Protein AF-A0A1B9JGA1-F1 (afdb_monomer)

Mean predicted aligned error: 5.51 Å

Radius of gyration: 13.42 Å; Cα contacts (8 Å, |Δi|>4): 77; chains: 1; bounding box: 29×20×42 Å

Secondary structure (DSSP, 8-state):
-HHHHHHHHHHHHHHHHHHHHHTT-HHHHHHHHHHHHHHHHHHHHHHHTTT-HHHHHHHHHHHHTTHHHHHHHHHHHT--

Structure (mmCIF, N/CA/C/O backbone):
data_AF-A0A1B9JGA1-F1
#
_entry.id   AF-A0A1B9JGA1-F1
#
loop_
_atom_site.group_PDB
_atom_site.id
_atom_site.type_symbol
_atom_site.label_atom_id
_atom_site.label_alt_id
_atom_site.label_comp_id
_atom_site.label_asym_id
_atom_site.label_entity_id
_atom_site.label_seq_id
_atom_site.pdbx_PDB_ins_code
_atom_site.Cartn_x
_atom_site.Cartn_y
_atom_site.Cartn_z
_atom_site.occupancy
_atom_site.B_iso_or_equiv
_atom_site.auth_seq_id
_atom_site.auth_comp_id
_atom_site.auth_asym_id
_atom_site.auth_atom_id
_atom_site.pdbx_PDB_model_num
ATOM 1 N N . MET A 1 1 ? -11.722 -5.072 11.708 1.00 61.66 1 MET A N 1
ATOM 2 C CA . MET A 1 1 ? -10.294 -4.671 11.733 1.00 61.66 1 MET A CA 1
ATOM 3 C C . MET A 1 1 ? -9.440 -5.521 10.799 1.00 61.66 1 MET A C 1
ATOM 5 O O . MET A 1 1 ? -8.670 -4.927 10.063 1.00 61.66 1 MET A O 1
ATOM 9 N N . GLY A 1 2 ? -9.613 -6.851 10.745 1.00 69.38 2 GLY A N 1
ATOM 10 C CA . GLY A 1 2 ? -8.835 -7.718 9.838 1.00 69.38 2 GLY A CA 1
ATOM 11 C C . GLY A 1 2 ? -8.836 -7.281 8.364 1.00 69.38 2 GLY A C 1
ATOM 12 O O . GLY A 1 2 ? -7.775 -7.190 7.763 1.00 69.38 2 GLY A O 1
ATOM 13 N N . LEU A 1 3 ? -9.994 -6.887 7.817 1.00 70.19 3 LEU A N 1
ATOM 14 C CA . LEU A 1 3 ? -10.099 -6.378 6.438 1.00 70.19 3 LEU A CA 1
ATOM 15 C C . LEU A 1 3 ? -9.307 -5.081 6.193 1.00 70.19 3 LEU A C 1
ATOM 17 O O . LEU A 1 3 ? -8.707 -4.913 5.140 1.00 70.19 3 LEU A O 1
ATOM 21 N N . ALA A 1 4 ? -9.273 -4.177 7.176 1.00 76.56 4 ALA A N 1
ATOM 22 C CA . ALA A 1 4 ? -8.529 -2.923 7.073 1.00 76.56 4 ALA A CA 1
ATOM 23 C C . ALA A 1 4 ? -7.014 -3.164 7.076 1.00 76.56 4 ALA A C 1
ATOM 25 O O . ALA A 1 4 ? -6.295 -2.572 6.279 1.00 76.56 4 ALA A O 1
ATOM 26 N N . ILE A 1 5 ? -6.546 -4.075 7.933 1.00 84.19 5 ILE A N 1
ATOM 27 C CA . ILE A 1 5 ? -5.140 -4.493 7.979 1.00 84.19 5 ILE A CA 1
ATOM 28 C C . ILE A 1 5 ? -4.750 -5.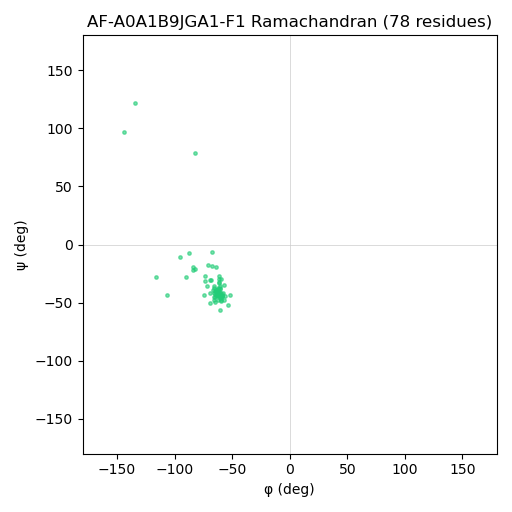165 6.657 1.00 84.19 5 ILE A C 1
ATOM 30 O O . ILE A 1 5 ? -3.714 -4.829 6.093 1.00 84.19 5 ILE A O 1
ATOM 34 N N . GLY A 1 6 ? -5.608 -6.042 6.124 1.00 84.44 6 GLY A N 1
ATOM 35 C CA . GLY A 1 6 ? -5.403 -6.667 4.815 1.00 84.44 6 GLY A CA 1
ATOM 36 C C . GLY A 1 6 ? -5.263 -5.648 3.681 1.00 84.44 6 GLY A C 1
ATOM 37 O O . GLY A 1 6 ? -4.360 -5.777 2.860 1.00 84.44 6 GLY A O 1
ATOM 38 N N . GLY A 1 7 ? -6.085 -4.594 3.678 1.00 85.25 7 GLY A N 1
ATOM 39 C CA . GLY A 1 7 ? -5.974 -3.500 2.706 1.00 85.25 7 GLY A CA 1
ATOM 40 C C . GLY A 1 7 ? -4.647 -2.742 2.798 1.00 85.25 7 GLY A C 1
ATOM 41 O O . GLY A 1 7 ? -4.002 -2.500 1.784 1.00 85.25 7 GLY A O 1
ATOM 42 N N . VAL A 1 8 ? -4.181 -2.430 4.009 1.00 89.38 8 VAL A N 1
ATOM 43 C CA . VAL A 1 8 ? -2.891 -1.737 4.186 1.00 89.38 8 VAL A CA 1
ATOM 44 C C . VAL A 1 8 ? -1.715 -2.618 3.766 1.00 89.38 8 VAL A C 1
ATOM 46 O O . VAL A 1 8 ? -0.783 -2.128 3.134 1.00 89.38 8 VAL A O 1
ATOM 49 N N . ILE A 1 9 ? -1.766 -3.918 4.065 1.00 90.12 9 ILE A N 1
ATOM 50 C CA . ILE A 1 9 ? -0.766 -4.882 3.587 1.00 90.12 9 ILE A CA 1
ATOM 51 C C . ILE A 1 9 ? -0.753 -4.914 2.051 1.00 90.12 9 ILE A C 1
ATOM 53 O O . ILE A 1 9 ? 0.317 -4.845 1.450 1.00 90.12 9 ILE A O 1
ATOM 57 N N . ALA A 1 10 ? -1.925 -4.950 1.410 1.00 89.00 10 ALA A N 1
ATOM 58 C CA . ALA A 1 10 ? -2.032 -4.900 -0.048 1.00 89.00 10 ALA A CA 1
ATOM 59 C C . ALA A 1 10 ? -1.441 -3.606 -0.641 1.00 89.00 10 ALA A C 1
ATOM 61 O O . ALA A 1 10 ? -0.761 -3.668 -1.664 1.00 89.00 10 ALA A O 1
ATOM 62 N N . ASN A 1 11 ? -1.610 -2.455 0.021 1.00 91.75 11 ASN A N 1
ATOM 63 C CA . ASN A 1 11 ? -0.979 -1.200 -0.405 1.00 91.75 11 ASN A CA 1
ATOM 64 C C . ASN A 1 11 ? 0.553 -1.301 -0.392 1.00 91.75 11 ASN A C 1
ATOM 66 O O . ASN A 1 11 ? 1.201 -0.883 -1.348 1.00 91.75 11 ASN A O 1
ATOM 70 N N . TRP A 1 12 ? 1.144 -1.906 0.643 1.00 92.94 12 TRP A N 1
ATOM 71 C CA . TRP A 1 12 ? 2.595 -2.123 0.703 1.00 92.94 12 TRP A CA 1
ATOM 72 C C . TRP A 1 12 ? 3.098 -3.100 -0.364 1.00 92.94 12 TRP A C 1
ATOM 74 O O . TRP A 1 12 ? 4.163 -2.871 -0.937 1.00 92.94 12 TRP A O 1
ATOM 84 N N . PHE A 1 13 ? 2.320 -4.130 -0.708 1.00 91.25 13 PHE A N 1
ATOM 85 C CA . PHE A 1 13 ? 2.613 -4.951 -1.887 1.00 91.25 13 PHE A CA 1
ATOM 86 C C . PHE A 1 13 ? 2.555 -4.134 -3.182 1.00 91.25 13 PHE A C 1
ATOM 88 O O . PHE A 1 13 ? 3.429 -4.283 -4.032 1.00 91.25 13 PHE A O 1
ATOM 95 N N . GLY A 1 14 ? 1.587 -3.226 -3.317 1.00 89.56 14 GLY A N 1
ATOM 96 C CA . GLY A 1 14 ? 1.521 -2.289 -4.439 1.00 89.56 14 GLY A CA 1
ATOM 97 C C . GLY A 1 14 ? 2.766 -1.405 -4.543 1.00 89.56 14 GLY A C 1
ATOM 98 O O . GLY A 1 14 ? 3.331 -1.270 -5.626 1.00 89.56 14 GLY A O 1
ATOM 99 N N . VAL A 1 15 ? 3.247 -0.864 -3.419 1.00 93.00 15 VAL A N 1
ATOM 100 C CA . VAL A 1 15 ? 4.509 -0.101 -3.367 1.00 93.00 15 VAL A CA 1
ATOM 101 C C . VAL A 1 15 ? 5.688 -0.960 -3.818 1.00 93.00 15 VAL A C 1
ATOM 103 O O . VAL A 1 15 ? 6.506 -0.498 -4.607 1.00 93.00 15 VAL A O 1
ATOM 106 N N . LEU A 1 16 ? 5.765 -2.212 -3.364 1.00 91.75 16 LEU A N 1
ATOM 107 C CA . LEU A 1 16 ? 6.844 -3.127 -3.736 1.00 91.75 16 LEU A CA 1
ATOM 108 C C . LEU A 1 16 ? 6.838 -3.444 -5.238 1.00 91.75 16 LEU A C 1
ATOM 110 O O . LEU A 1 16 ? 7.895 -3.471 -5.862 1.00 91.75 16 LEU A O 1
ATOM 114 N N . ILE A 1 17 ? 5.659 -3.613 -5.839 1.00 89.50 17 ILE A N 1
ATOM 115 C CA . ILE A 1 17 ? 5.519 -3.780 -7.292 1.00 89.50 17 ILE A CA 1
ATOM 116 C C . ILE A 1 17 ? 6.019 -2.528 -8.022 1.00 89.50 17 ILE A C 1
ATOM 118 O O . ILE A 1 17 ? 6.807 -2.645 -8.960 1.00 89.50 17 ILE A O 1
ATOM 122 N N . ILE A 1 18 ? 5.610 -1.333 -7.590 1.00 89.44 18 ILE A N 1
ATOM 123 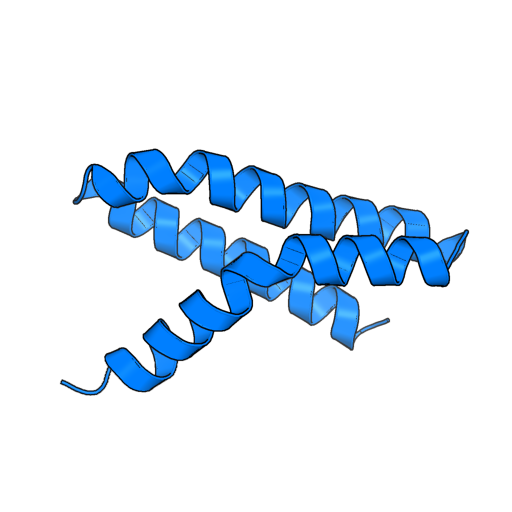C CA . ILE A 1 18 ? 6.065 -0.069 -8.194 1.00 89.44 18 ILE A CA 1
ATOM 124 C C . ILE A 1 18 ? 7.583 0.076 -8.058 1.00 89.44 18 ILE A C 1
ATOM 126 O O . ILE A 1 18 ? 8.241 0.455 -9.020 1.00 89.44 18 ILE A O 1
ATOM 130 N N . TYR A 1 19 ? 8.148 -0.287 -6.905 1.00 91.38 19 TYR A N 1
ATOM 131 C CA . TYR A 1 19 ? 9.591 -0.279 -6.684 1.00 91.38 19 TYR A CA 1
ATOM 132 C C . TYR A 1 19 ? 10.326 -1.198 -7.663 1.00 91.38 19 TYR A C 1
ATOM 134 O O . TYR A 1 19 ? 11.267 -0.756 -8.316 1.00 91.38 19 TYR A O 1
ATOM 142 N N . ILE A 1 20 ? 9.878 -2.445 -7.828 1.00 91.31 20 ILE A N 1
ATOM 143 C CA . ILE A 1 20 ? 10.502 -3.377 -8.778 1.00 91.31 20 ILE A CA 1
ATOM 144 C C . ILE A 1 20 ? 10.464 -2.811 -10.204 1.00 91.31 20 ILE A C 1
ATOM 146 O O . ILE A 1 20 ? 11.480 -2.838 -10.894 1.00 91.31 20 ILE A O 1
ATOM 150 N N . ASN A 1 21 ? 9.330 -2.247 -10.629 1.00 88.62 21 ASN A N 1
ATOM 151 C CA . ASN A 1 21 ? 9.204 -1.650 -11.963 1.00 88.62 21 ASN A CA 1
ATOM 152 C C . ASN A 1 21 ? 10.043 -0.367 -12.112 1.00 88.62 21 ASN A C 1
ATOM 154 O O . ASN A 1 21 ? 10.569 -0.101 -13.190 1.00 88.62 21 ASN A O 1
ATOM 158 N N . SER A 1 22 ? 10.252 0.389 -11.030 1.00 92.38 22 SER A N 1
ATOM 159 C CA . SER A 1 22 ? 11.094 1.594 -11.044 1.00 92.38 22 SER A CA 1
ATOM 160 C C . SER A 1 22 ? 12.568 1.326 -11.342 1.00 92.38 22 SER A C 1
ATOM 162 O O . SER A 1 22 ? 13.277 2.232 -11.766 1.00 92.38 22 SER A O 1
ATOM 164 N N . LEU A 1 23 ? 13.033 0.083 -11.164 1.00 91.38 23 LEU A N 1
ATOM 165 C CA . LEU A 1 23 ? 14.392 -0.319 -11.535 1.00 91.38 23 LEU A CA 1
ATOM 166 C C . LEU A 1 23 ? 14.595 -0.390 -13.056 1.00 91.38 23 LEU A C 1
ATOM 168 O O . LEU A 1 23 ? 15.735 -0.442 -13.510 1.00 91.38 23 LEU A O 1
ATOM 172 N N . GLN A 1 24 ? 13.508 -0.441 -13.828 1.00 89.94 24 GLN A N 1
ATOM 173 C CA . GLN A 1 24 ? 13.530 -0.587 -15.285 1.00 89.94 24 GLN A CA 1
ATOM 174 C C . GLN A 1 24 ? 12.948 0.630 -16.013 1.00 89.94 24 GLN A C 1
ATOM 176 O O . GLN A 1 24 ? 13.346 0.895 -17.144 1.00 89.94 24 GLN A O 1
ATOM 181 N N . ASP A 1 25 ? 12.026 1.363 -15.383 1.00 88.50 25 ASP A N 1
ATOM 182 C CA . ASP A 1 25 ? 11.290 2.467 -16.000 1.00 88.50 25 ASP A CA 1
ATOM 183 C C . ASP A 1 25 ? 11.239 3.697 -15.070 1.00 88.50 25 ASP A C 1
ATOM 185 O O . ASP A 1 25 ? 10.740 3.644 -13.939 1.00 88.50 25 ASP A O 1
ATOM 189 N N . GLU A 1 26 ? 11.747 4.829 -15.569 1.00 89.69 26 GLU A N 1
ATOM 190 C CA . GLU A 1 26 ? 11.822 6.104 -14.844 1.00 89.69 26 GLU A CA 1
ATOM 191 C C . GLU A 1 26 ? 10.448 6.627 -14.408 1.00 89.69 26 GLU A C 1
ATOM 193 O O . GLU A 1 26 ? 10.337 7.264 -13.354 1.00 89.69 26 GLU A O 1
ATOM 198 N N . LEU A 1 27 ? 9.380 6.326 -15.156 1.00 88.56 27 LEU A N 1
ATOM 199 C CA . LEU A 1 27 ? 8.024 6.754 -14.813 1.00 88.56 27 LEU A CA 1
ATOM 200 C C . LEU A 1 27 ? 7.569 6.136 -13.485 1.00 88.56 27 LEU A C 1
ATOM 202 O O . LEU A 1 27 ? 6.990 6.822 -12.636 1.00 88.56 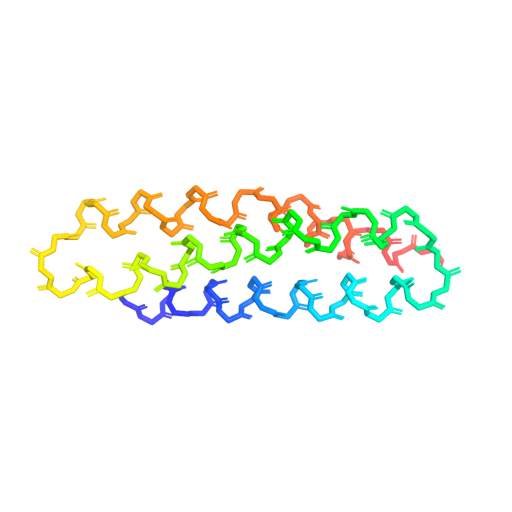27 LEU A O 1
ATOM 206 N N . TYR A 1 28 ? 7.901 4.865 -13.255 1.00 86.94 28 TYR A N 1
ATOM 207 C CA . TYR A 1 28 ? 7.641 4.204 -11.976 1.00 86.94 28 TYR A CA 1
ATOM 208 C C . TYR A 1 28 ? 8.534 4.756 -10.859 1.00 86.94 28 TYR A C 1
ATOM 210 O O . TYR A 1 28 ? 8.091 4.825 -9.712 1.00 8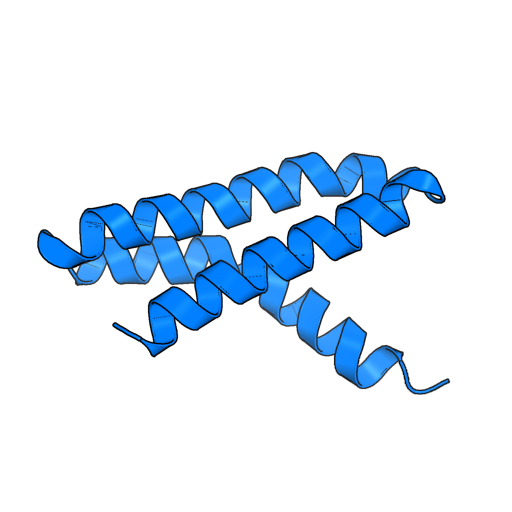6.94 28 TYR A O 1
ATOM 218 N N . GLY A 1 29 ? 9.745 5.220 -11.184 1.00 87.88 29 GLY A N 1
ATOM 219 C CA . GLY A 1 29 ? 10.617 5.940 -10.249 1.00 87.88 29 GLY A CA 1
ATOM 220 C C . GLY A 1 29 ? 9.990 7.231 -9.722 1.00 87.88 29 GLY A C 1
ATOM 221 O O . GLY A 1 29 ? 10.046 7.499 -8.521 1.00 87.88 29 GLY A O 1
ATOM 222 N N . ILE A 1 30 ? 9.309 7.988 -10.585 1.00 90.88 30 ILE A N 1
ATOM 223 C CA . ILE A 1 30 ? 8.576 9.206 -10.196 1.00 90.88 30 ILE A CA 1
ATOM 224 C C . ILE A 1 30 ? 7.310 8.862 -9.389 1.00 90.88 30 ILE A C 1
ATOM 226 O O . ILE A 1 30 ? 6.955 9.577 -8.449 1.00 90.88 30 ILE A O 1
ATOM 230 N N . MET A 1 31 ? 6.631 7.756 -9.714 1.00 88.44 31 MET A N 1
ATOM 231 C CA . MET A 1 31 ? 5.429 7.307 -8.994 1.00 88.44 31 MET A CA 1
ATOM 232 C C . MET A 1 31 ? 5.723 6.706 -7.612 1.00 88.44 31 MET A C 1
ATOM 234 O O . MET A 1 31 ? 4.868 6.770 -6.724 1.00 88.44 31 MET A O 1
ATOM 238 N N . LEU A 1 32 ? 6.913 6.139 -7.406 1.00 90.56 32 LEU A N 1
ATOM 239 C CA . LEU A 1 32 ? 7.311 5.479 -6.163 1.00 90.56 32 LEU A CA 1
ATOM 240 C C . LEU A 1 32 ? 7.147 6.349 -4.898 1.00 90.56 32 LEU A C 1
ATOM 242 O O . LEU A 1 32 ? 6.487 5.886 -3.962 1.00 90.56 32 LEU A O 1
ATOM 246 N N . PRO A 1 33 ? 7.670 7.592 -4.820 1.00 92.94 33 PRO A N 1
ATOM 247 C CA . PRO A 1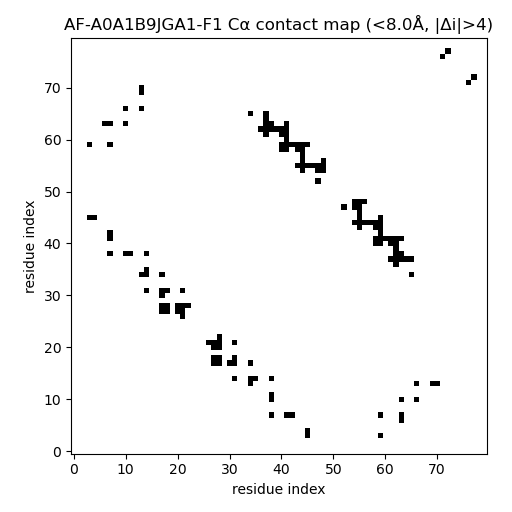 33 ? 7.492 8.428 -3.631 1.00 92.94 33 PRO A CA 1
ATOM 248 C C . PRO A 1 33 ? 6.015 8.724 -3.344 1.00 92.94 33 PRO A C 1
ATOM 250 O O . PRO A 1 33 ? 5.607 8.736 -2.182 1.00 92.94 33 PRO A O 1
ATOM 253 N N . ILE A 1 34 ? 5.192 8.894 -4.384 1.00 92.31 34 ILE A N 1
ATOM 254 C CA . ILE A 1 34 ? 3.749 9.122 -4.241 1.00 92.31 34 ILE A CA 1
ATOM 255 C C . ILE A 1 34 ? 3.087 7.876 -3.642 1.00 92.31 34 ILE A C 1
ATOM 257 O O . ILE A 1 34 ? 2.355 7.981 -2.656 1.00 92.31 34 ILE A O 1
ATOM 261 N N . ALA A 1 35 ? 3.385 6.689 -4.173 1.00 91.50 35 ALA A N 1
ATOM 262 C CA . ALA A 1 35 ? 2.857 5.434 -3.647 1.00 91.50 35 ALA A CA 1
ATOM 263 C C . ALA A 1 35 ? 3.248 5.212 -2.174 1.00 91.50 35 ALA A C 1
ATOM 265 O O . ALA A 1 35 ? 2.395 4.856 -1.357 1.00 91.50 35 ALA A O 1
ATOM 266 N N . CYS A 1 36 ? 4.498 5.505 -1.805 1.00 93.94 36 CYS A N 1
ATOM 267 C CA . CYS A 1 36 ? 4.956 5.447 -0.416 1.00 93.94 36 CYS A CA 1
ATOM 268 C C . CYS A 1 36 ? 4.143 6.368 0.506 1.00 93.94 36 CYS A C 1
ATOM 270 O O . CYS A 1 36 ? 3.722 5.934 1.578 1.00 93.94 36 CYS A O 1
ATOM 272 N N . ILE A 1 37 ? 3.867 7.611 0.096 1.00 94.38 37 ILE A N 1
ATOM 273 C CA . ILE A 1 37 ? 3.068 8.557 0.894 1.00 94.38 37 ILE A CA 1
ATOM 274 C C . ILE A 1 37 ? 1.658 8.003 1.144 1.00 94.38 37 ILE A C 1
ATOM 276 O O . ILE A 1 37 ? 1.187 8.005 2.282 1.00 94.38 37 ILE A O 1
ATOM 280 N N . PHE A 1 38 ? 0.997 7.477 0.113 1.00 93.00 38 PHE A N 1
ATOM 281 C CA . PHE A 1 38 ? -0.343 6.898 0.240 1.00 93.00 38 PHE A CA 1
ATOM 282 C C . PHE A 1 38 ? -0.364 5.663 1.161 1.00 93.00 38 PHE A C 1
ATOM 284 O O . PHE A 1 38 ? -1.205 5.574 2.065 1.00 93.00 38 PHE A O 1
ATOM 291 N N . ALA A 1 39 ? 0.610 4.758 1.022 1.00 92.81 39 ALA A N 1
ATOM 292 C CA . ALA A 1 39 ? 0.745 3.597 1.904 1.00 92.81 39 ALA A CA 1
ATOM 293 C C . ALA A 1 39 ? 1.004 4.003 3.368 1.00 92.81 39 ALA A C 1
ATOM 295 O O . ALA A 1 39 ? 0.430 3.416 4.295 1.00 92.81 39 ALA A O 1
ATOM 296 N N . LEU A 1 40 ? 1.801 5.052 3.595 1.00 94.06 40 LEU A N 1
ATOM 297 C CA . LEU A 1 40 ? 2.048 5.607 4.927 1.00 94.06 40 LEU A CA 1
ATOM 298 C C . LEU A 1 40 ? 0.784 6.220 5.537 1.00 94.06 40 LEU A C 1
ATOM 300 O O . LEU A 1 40 ? 0.473 5.913 6.687 1.00 94.06 40 LEU A O 1
ATOM 304 N N . ILE A 1 41 ? 0.009 7.006 4.782 1.00 93.44 41 ILE A N 1
ATOM 305 C CA . ILE A 1 41 ? -1.279 7.565 5.242 1.00 93.44 41 ILE A CA 1
ATOM 306 C C . ILE A 1 41 ? -2.220 6.441 5.696 1.00 93.44 41 ILE A C 1
ATOM 308 O O . ILE A 1 41 ? -2.817 6.511 6.776 1.00 93.44 41 ILE A O 1
ATOM 312 N N . SER A 1 42 ? -2.295 5.362 4.914 1.00 91.62 42 SER A N 1
ATOM 313 C CA . SER A 1 42 ? -3.092 4.187 5.264 1.00 91.62 42 SER A CA 1
ATOM 314 C C . SER A 1 42 ? -2.583 3.494 6.536 1.00 91.62 42 SER A C 1
ATOM 316 O O . SER A 1 42 ? -3.378 3.072 7.379 1.00 91.62 42 SER A O 1
ATOM 318 N N . THR A 1 43 ? -1.262 3.404 6.705 1.00 92.31 43 THR A N 1
ATOM 319 C CA . THR A 1 43 ? -0.613 2.808 7.886 1.00 92.31 43 THR A CA 1
ATOM 320 C C . THR A 1 43 ? -0.879 3.633 9.145 1.00 92.31 43 THR A C 1
ATOM 322 O O . THR A 1 43 ? -1.225 3.080 10.190 1.00 92.31 43 THR A O 1
ATOM 325 N N . VAL A 1 44 ? -0.820 4.962 9.039 1.00 92.31 44 VAL A N 1
ATOM 326 C CA . VAL A 1 44 ? -1.187 5.880 10.125 1.00 92.31 44 VAL A CA 1
ATOM 327 C C . VAL A 1 44 ? -2.652 5.689 10.523 1.00 92.31 44 VAL A C 1
ATOM 329 O O . VAL A 1 44 ? -2.966 5.673 11.712 1.00 92.31 44 VAL A O 1
ATOM 332 N N . GLY A 1 45 ? -3.549 5.450 9.563 1.00 88.00 45 GLY A N 1
ATOM 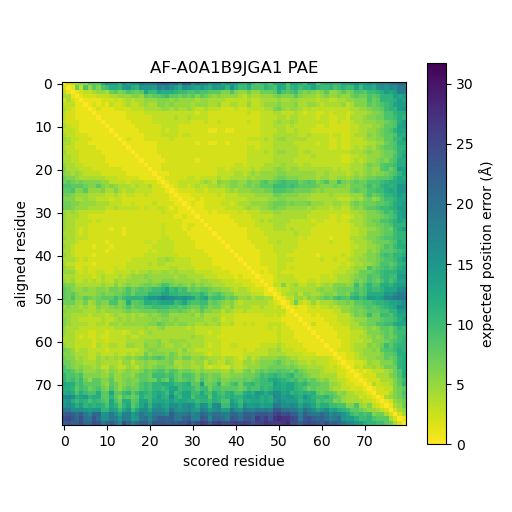333 C CA . GLY A 1 45 ? -4.951 5.140 9.845 1.00 88.00 45 GLY A CA 1
ATOM 334 C C . GLY A 1 45 ? -5.150 3.923 10.760 1.00 88.00 45 GLY A C 1
ATOM 335 O O . GLY A 1 45 ? -6.025 3.959 11.628 1.00 88.00 45 GLY A O 1
ATOM 336 N N . ILE A 1 46 ? -4.302 2.890 10.657 1.00 88.25 46 ILE A N 1
ATOM 337 C CA . ILE A 1 46 ? -4.337 1.737 11.578 1.00 88.25 46 ILE A CA 1
ATOM 338 C C . ILE A 1 46 ? -4.041 2.174 13.017 1.00 88.25 46 ILE A C 1
ATOM 340 O O . ILE A 1 46 ? -4.734 1.738 13.938 1.00 88.25 46 ILE A O 1
ATOM 344 N N . LEU A 1 47 ? -3.064 3.062 13.226 1.00 87.06 47 LEU A N 1
ATOM 345 C CA . LEU A 1 47 ? -2.674 3.524 14.566 1.00 87.06 47 LEU A CA 1
ATOM 346 C C . LEU A 1 47 ? -3.829 4.231 15.295 1.00 87.06 47 LEU A C 1
ATOM 348 O O . LEU A 1 47 ? -3.942 4.156 16.520 1.00 87.06 47 LEU A O 1
ATOM 352 N N . PHE A 1 48 ? -4.730 4.873 14.548 1.00 87.19 48 PHE A N 1
ATOM 353 C CA . PHE A 1 48 ? -5.913 5.535 15.099 1.00 87.19 48 PHE A CA 1
ATOM 354 C C . PHE A 1 48 ? -7.135 4.616 15.247 1.00 87.19 48 PHE A C 1
ATOM 356 O O . PHE A 1 48 ? -8.117 5.023 15.876 1.00 87.19 48 PHE A O 1
ATOM 363 N N . ALA A 1 49 ? -7.093 3.373 14.749 1.00 80.81 49 ALA A N 1
ATOM 364 C CA . ALA A 1 49 ? -8.241 2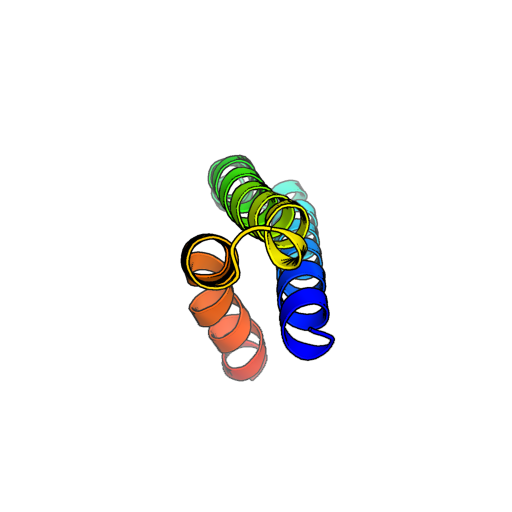.459 14.738 1.00 80.81 49 ALA A CA 1
ATOM 365 C C . ALA A 1 49 ? -8.771 2.106 16.140 1.00 80.81 49 ALA A C 1
ATOM 367 O O . ALA A 1 49 ? -9.961 1.821 16.290 1.00 80.81 49 ALA A O 1
ATOM 368 N N . GLY A 1 50 ? -7.912 2.160 17.164 1.00 79.38 50 GLY A N 1
ATOM 369 C CA . GLY A 1 50 ? -8.289 1.938 18.564 1.00 79.38 50 GLY A CA 1
ATOM 370 C C . GLY A 1 50 ? -8.891 3.158 19.272 1.00 79.38 50 GLY A C 1
ATOM 371 O O . GLY A 1 50 ? -9.599 2.987 20.258 1.00 79.38 50 GLY A O 1
ATOM 372 N N . LYS A 1 51 ? -8.644 4.381 18.777 1.00 83.06 51 LYS A N 1
ATOM 373 C CA . LYS A 1 51 ? -9.072 5.634 19.431 1.00 83.06 51 LYS A CA 1
ATOM 374 C C . LYS A 1 51 ? -10.242 6.309 18.718 1.00 83.06 51 LYS A C 1
ATOM 376 O O . LYS A 1 51 ? -11.175 6.765 19.368 1.00 83.06 51 LYS A O 1
ATOM 381 N N . ASN A 1 52 ? -10.207 6.378 17.387 1.00 87.69 52 ASN A N 1
ATOM 382 C CA . ASN A 1 52 ? -11.238 7.038 16.590 1.00 87.69 52 ASN A CA 1
ATOM 383 C C . ASN A 1 52 ? -11.481 6.279 15.280 1.00 87.69 52 ASN A C 1
ATOM 385 O O . ASN A 1 52 ? -10.792 6.478 14.280 1.00 87.69 52 ASN A O 1
ATOM 389 N N . LYS A 1 53 ? -12.511 5.424 15.287 1.00 84.19 53 LYS A N 1
ATOM 390 C CA . LYS A 1 53 ? -12.856 4.548 14.156 1.00 84.19 53 LYS A CA 1
ATOM 391 C C . LYS A 1 53 ? -13.212 5.315 12.879 1.00 84.19 53 LYS A C 1
ATOM 393 O O . LYS A 1 53 ? -12.911 4.832 11.792 1.00 84.19 53 LYS A O 1
ATOM 398 N N . LYS A 1 54 ? -13.829 6.498 12.999 1.00 86.75 54 LYS A N 1
ATOM 399 C CA . LYS A 1 54 ? -14.218 7.321 11.843 1.00 86.75 54 LYS A CA 1
ATOM 400 C C . LYS A 1 54 ? -12.980 7.886 11.150 1.00 86.75 54 LYS A C 1
ATOM 402 O O . LYS A 1 54 ? -12.815 7.701 9.951 1.00 86.75 54 LYS A O 1
ATOM 407 N N . LEU A 1 55 ? -12.084 8.491 11.930 1.00 87.06 55 LEU A N 1
ATOM 408 C CA . LEU A 1 55 ? -10.828 9.050 11.429 1.00 87.06 55 LEU A CA 1
ATOM 409 C C . LEU A 1 55 ? -9.909 7.962 10.852 1.00 87.06 55 LEU A C 1
ATOM 411 O O . LEU A 1 55 ? -9.373 8.130 9.760 1.00 87.06 55 LEU A O 1
ATOM 4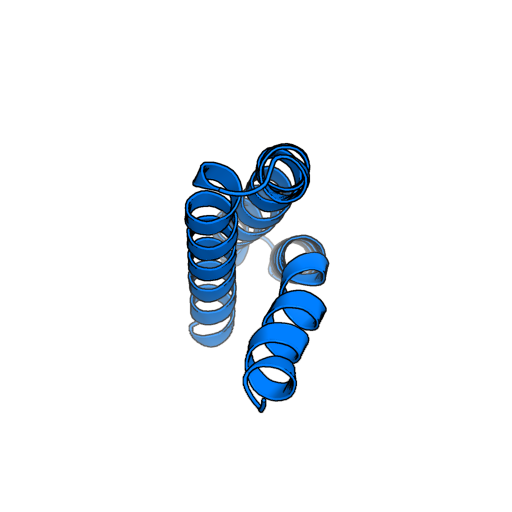15 N N . ALA A 1 56 ? -9.793 6.823 11.538 1.00 86.81 56 ALA A N 1
ATOM 416 C CA . ALA A 1 56 ? -9.046 5.665 11.054 1.00 86.81 56 ALA A CA 1
ATOM 417 C C . ALA A 1 56 ? -9.560 5.168 9.695 1.00 86.81 56 ALA A C 1
ATOM 419 O O . ALA A 1 56 ? -8.773 4.972 8.772 1.00 86.81 56 ALA A O 1
ATOM 420 N N . GLY A 1 57 ? -10.883 5.012 9.555 1.00 85.12 57 GLY A N 1
ATOM 421 C CA . GLY A 1 57 ? -11.509 4.593 8.302 1.00 85.12 57 GLY A CA 1
ATOM 422 C C . GLY A 1 57 ? -11.223 5.560 7.155 1.00 85.12 57 GLY A C 1
ATOM 423 O O . GLY A 1 57 ? -10.810 5.122 6.084 1.00 85.12 57 GLY A O 1
ATOM 424 N N . THR A 1 58 ? -11.365 6.867 7.389 1.00 89.50 58 THR A N 1
ATOM 425 C CA . THR A 1 58 ? -11.053 7.889 6.380 1.00 89.50 58 THR A CA 1
ATOM 426 C C . THR A 1 58 ? -9.593 7.816 5.932 1.00 89.50 58 THR A C 1
ATOM 428 O O . THR A 1 58 ? -9.336 7.779 4.735 1.00 89.50 58 THR A O 1
ATOM 431 N N . LEU A 1 59 ? -8.638 7.734 6.864 1.00 89.75 59 LEU A N 1
ATOM 432 C CA . LEU A 1 59 ? -7.207 7.643 6.541 1.00 89.75 59 LEU A CA 1
ATOM 433 C C . LEU A 1 59 ? -6.868 6.392 5.722 1.00 89.75 59 LEU A C 1
ATOM 435 O O . LEU A 1 59 ? -6.132 6.483 4.742 1.00 89.75 59 LEU A O 1
ATOM 439 N N . ILE A 1 60 ? -7.431 5.239 6.090 1.00 89.62 60 ILE A N 1
ATOM 440 C CA . ILE A 1 60 ? -7.206 3.980 5.368 1.00 89.62 60 ILE A CA 1
ATOM 441 C C . ILE A 1 60 ? -7.770 4.064 3.947 1.00 89.62 60 ILE A C 1
ATOM 443 O O . ILE A 1 60 ? -7.083 3.690 3.000 1.00 89.62 60 ILE A O 1
ATOM 447 N N . ILE A 1 61 ? -8.988 4.587 3.771 1.00 88.75 61 ILE A N 1
ATOM 448 C CA . ILE A 1 61 ? -9.613 4.716 2.446 1.00 88.75 61 ILE A CA 1
ATOM 449 C C . ILE A 1 61 ? -8.822 5.694 1.572 1.00 88.75 61 ILE A C 1
ATOM 451 O O . ILE A 1 61 ? -8.448 5.344 0.453 1.00 88.75 61 ILE A O 1
ATOM 455 N N . THR A 1 62 ? -8.510 6.885 2.088 1.00 88.69 62 THR A N 1
ATOM 456 C CA . THR A 1 62 ? -7.754 7.899 1.341 1.00 88.69 62 THR A CA 1
ATOM 457 C C . THR A 1 62 ? -6.362 7.392 0.968 1.00 88.69 62 THR A C 1
ATOM 459 O O . THR A 1 62 ? -5.954 7.537 -0.180 1.00 88.69 62 THR A O 1
ATOM 462 N N . GLY A 1 63 ? -5.660 6.728 1.892 1.00 86.31 63 GLY A N 1
ATOM 463 C CA . GLY A 1 63 ? -4.350 6.125 1.633 1.00 86.31 63 GLY A CA 1
ATOM 464 C C . GLY A 1 63 ? -4.381 4.931 0.668 1.00 86.31 63 GLY A C 1
ATOM 465 O O . GLY A 1 63 ? -3.360 4.595 0.081 1.00 86.31 63 GLY A O 1
ATOM 466 N N . SER A 1 64 ? -5.544 4.309 0.456 1.00 86.62 64 SER A N 1
ATOM 467 C CA . SER A 1 64 ? -5.698 3.162 -0.453 1.00 86.62 64 SER A CA 1
ATOM 468 C C . SER A 1 64 ? -6.170 3.550 -1.857 1.00 86.62 64 SER A C 1
ATOM 470 O O . SER A 1 64 ? -6.146 2.716 -2.761 1.00 86.62 64 SER A O 1
ATOM 472 N N . ILE A 1 65 ? -6.596 4.799 -2.072 1.00 87.88 65 ILE A N 1
ATOM 473 C CA . ILE A 1 65 ? -7.305 5.208 -3.296 1.00 87.88 65 ILE A CA 1
ATOM 474 C C . ILE A 1 65 ? -6.467 5.024 -4.568 1.00 87.88 65 ILE A C 1
ATOM 476 O O . ILE A 1 65 ? -7.008 4.699 -5.619 1.00 87.88 65 ILE A O 1
ATOM 480 N N . LEU A 1 66 ? -5.146 5.184 -4.456 1.00 84.38 66 LEU A N 1
ATOM 481 C CA . LEU A 1 66 ? -4.190 5.027 -5.551 1.00 84.38 66 LEU A CA 1
ATOM 482 C C . LEU A 1 66 ? -3.986 3.550 -5.929 1.00 84.38 66 LEU A C 1
ATOM 484 O O . LEU A 1 66 ? -3.771 3.222 -7.093 1.00 84.38 66 LEU A O 1
ATOM 488 N N . PHE A 1 67 ? -4.101 2.645 -4.957 1.00 82.75 67 PHE A N 1
ATOM 489 C CA . PHE A 1 67 ? -3.831 1.220 -5.138 1.00 82.75 67 PHE A CA 1
ATOM 490 C C . PHE A 1 67 ? -5.019 0.443 -5.703 1.00 82.75 67 PHE A C 1
ATOM 492 O O . PHE A 1 67 ? -4.817 -0.599 -6.316 1.00 82.75 67 PHE A O 1
ATOM 499 N N . VAL A 1 68 ? -6.247 0.952 -5.563 1.00 79.44 68 VAL A N 1
ATOM 500 C CA . VAL A 1 68 ? -7.445 0.338 -6.162 1.00 79.44 68 VAL A CA 1
ATOM 501 C C . VAL A 1 68 ? -7.348 0.264 -7.696 1.00 79.44 68 VAL A C 1
ATOM 503 O O . VAL A 1 68 ? -7.424 -0.843 -8.231 1.00 79.44 68 VAL A O 1
ATOM 506 N N . PRO A 1 69 ? -7.140 1.372 -8.436 1.00 74.06 69 PRO A N 1
ATOM 507 C CA . PRO A 1 69 ? -7.000 1.312 -9.887 1.00 74.06 69 PRO A CA 1
ATOM 508 C C . PRO A 1 69 ? -5.733 0.563 -10.315 1.00 74.06 69 PRO A C 1
ATOM 510 O O . PRO A 1 69 ? -5.796 -0.211 -11.264 1.00 74.06 69 PRO A O 1
ATOM 513 N N . LEU A 1 70 ? -4.612 0.709 -9.600 1.00 71.75 70 LEU A N 1
ATOM 514 C CA . LEU A 1 70 ? -3.381 -0.034 -9.905 1.00 71.75 70 LEU A CA 1
ATOM 515 C C . LEU A 1 70 ? -3.556 -1.551 -9.737 1.00 71.75 70 LEU A C 1
ATOM 517 O O . LEU A 1 70 ? -3.111 -2.319 -10.587 1.00 71.75 70 LEU A O 1
ATOM 521 N N . GLY A 1 71 ? -4.253 -1.989 -8.687 1.00 69.25 71 GLY A N 1
ATOM 522 C CA . GLY A 1 71 ? -4.586 -3.395 -8.469 1.00 69.25 71 GLY A CA 1
ATOM 523 C C . GLY A 1 71 ? -5.530 -3.941 -9.540 1.00 69.25 71 GLY A C 1
ATOM 524 O O . GLY A 1 71 ? -5.323 -5.047 -10.036 1.00 69.25 71 GLY A O 1
ATOM 525 N N . LEU A 1 72 ? -6.524 -3.152 -9.961 1.00 68.06 72 LEU A N 1
ATOM 526 C CA . LEU A 1 72 ? -7.418 -3.523 -11.062 1.00 68.06 72 LEU A CA 1
ATOM 527 C C . LEU A 1 72 ? -6.663 -3.634 -12.392 1.00 68.06 72 LEU A C 1
ATOM 529 O O . LEU A 1 72 ? -6.865 -4.601 -13.121 1.00 68.06 72 LEU A O 1
ATOM 533 N N . ILE A 1 73 ? -5.758 -2.701 -12.694 1.00 68.06 73 ILE A N 1
ATOM 534 C CA . ILE A 1 73 ? -4.913 -2.767 -13.893 1.00 68.06 73 ILE A CA 1
ATOM 535 C C . ILE A 1 73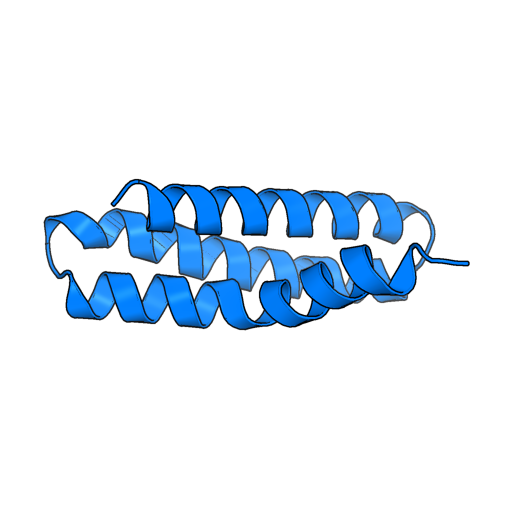 ? -3.985 -3.985 -13.834 1.00 68.06 73 ILE A C 1
ATOM 537 O O . ILE A 1 73 ? -3.834 -4.663 -14.841 1.00 68.06 73 ILE A O 1
ATOM 541 N N . GLY A 1 74 ? -3.420 -4.330 -12.675 1.00 62.22 74 GLY A N 1
ATOM 542 C CA . GLY A 1 74 ? -2.620 -5.549 -12.528 1.00 62.22 74 GLY A CA 1
ATOM 543 C C . GLY A 1 74 ? -3.418 -6.829 -12.805 1.00 62.22 74 GLY A C 1
ATOM 544 O O . GLY A 1 74 ? -2.950 -7.707 -13.523 1.00 62.22 74 GLY A O 1
ATOM 545 N N . VAL A 1 75 ? -4.649 -6.928 -12.293 1.00 62.91 75 VAL A N 1
ATOM 546 C CA . VAL A 1 75 ? -5.502 -8.120 -12.467 1.00 62.91 75 VAL A CA 1
ATOM 547 C C . VAL A 1 75 ? -6.082 -8.222 -13.883 1.00 62.91 75 VAL A C 1
ATOM 549 O O . VAL A 1 75 ? -6.106 -9.307 -14.464 1.00 62.91 75 VAL A O 1
ATOM 552 N N . PHE A 1 76 ? -6.560 -7.113 -14.452 1.00 65.38 76 PHE A N 1
ATOM 553 C CA . PHE A 1 76 ? -7.205 -7.105 -15.771 1.00 65.38 76 PHE A CA 1
ATOM 554 C C . PHE A 1 76 ? -6.224 -6.882 -16.928 1.00 65.38 76 PHE A C 1
ATOM 556 O O . PHE A 1 76 ? -6.470 -7.370 -18.029 1.00 65.38 76 PHE A O 1
ATOM 563 N N . GLY A 1 77 ? -5.115 -6.185 -16.691 1.00 56.62 77 GLY A N 1
ATOM 564 C CA . GLY A 1 77 ? -4.068 -5.893 -17.673 1.00 56.62 77 GLY A CA 1
ATOM 565 C C . GLY A 1 77 ? -3.034 -7.008 -17.843 1.00 56.62 77 GLY A C 1
ATOM 566 O O . GLY A 1 77 ? -2.411 -7.074 -18.896 1.00 56.62 77 GLY A O 1
ATOM 567 N N . ALA A 1 78 ? -2.905 -7.935 -16.883 1.00 54.22 78 ALA A N 1
ATOM 568 C CA . ALA A 1 78 ? -2.090 -9.148 -17.040 1.00 54.22 78 ALA A CA 1
ATOM 569 C C . ALA A 1 78 ? -2.652 -10.143 -18.079 1.00 54.22 78 ALA A C 1
ATOM 571 O O . ALA A 1 78 ? -2.001 -11.133 -18.402 1.00 54.22 78 ALA A O 1
ATOM 572 N N . LYS A 1 79 ? -3.852 -9.896 -18.626 1.00 45.94 79 LYS A N 1
ATOM 573 C CA . LYS A 1 79 ? -4.360 -10.612 -19.801 1.00 45.94 79 LYS A CA 1
ATOM 574 C C . LYS A 1 79 ? -3.791 -9.993 -21.082 1.00 45.94 79 LYS A C 1
ATOM 576 O O . LYS A 1 79 ? -4.493 -9.250 -21.769 1.00 45.94 79 LYS A O 1
ATOM 581 N N . LYS A 1 80 ? -2.546 -10.320 -21.413 1.00 44.44 80 LYS A N 1
ATOM 582 C CA . LYS A 1 80 ? -2.034 -10.277 -22.787 1.00 44.44 80 LYS A CA 1
ATOM 583 C C . LYS A 1 80 ? -0.981 -11.350 -22.991 1.00 44.44 80 LYS A C 1
ATOM 585 O O . LYS A 1 80 ? -0.063 -11.418 -22.151 1.00 44.44 80 LYS A O 1
#

Foldseek 3Di:
DVVLVVLLVLLVVVLVVLVVVCVPDVVSVVCNVVSVVLSVQSVVLVVCCVPDVVSSVVSNCSSNVVVVVVVVCVVVVVPD

Solvent-accessible surface area (backbone atoms only — not comparable to full-atom values): 4196 Å² total; per-residue (Å²): 108,70,69,60,54,51,51,44,53,51,33,49,52,51,39,52,52,35,48,61,46,27,77,80,33,68,69,34,48,66,45,35,64,56,44,48,51,28,34,47,41,16,50,53,12,58,72,32,47,87,80,38,58,68,62,12,50,51,31,33,51,65,20,38,58,71,43,53,61,52,50,49,45,55,68,62,59,66,73,118

pLDDT: mean 83.86, std 11.25, range [44.44, 94.38]

Sequence (80 aa):
MGLAIGGVIANWFGVLIIYINSLQDELYGIMLPIACIFALISTVGILFAGKNKKLAGTLIITGSILFVPLGLIGVFGAKK